Protein AF-A0A9X7Z869-F1 (afdb_monomer)

Organism: NCBI:txid2931921

Foldseek 3Di:
DDPVVVVVVVVVLVVVLVVLLVVLVVLLCVLAVDDDPVRNVLSVPDPDVVVSVVLSLQSQFAQHDVSSVCVSVVPDDPDPSDDPRRHVPDDDPPPDD

Mean predicted aligned error: 10.57 Å

Structure (mmCIF, N/CA/C/O backbone):
data_AF-A0A9X7Z869-F1
#
_entry.id   AF-A0A9X7Z869-F1
#
loop_
_atom_site.group_PDB
_atom_site.id
_atom_site.type_symbol
_atom_site.label_atom_id
_atom_site.label_alt_id
_atom_site.label_comp_id
_atom_site.label_asym_id
_atom_site.label_entity_id
_atom_site.label_seq_id
_atom_site.pdbx_PDB_ins_code
_atom_site.Cartn_x
_atom_site.Cartn_y
_atom_site.Cartn_z
_atom_site.occupancy
_atom_site.B_iso_or_equiv
_atom_site.auth_seq_id
_atom_site.auth_comp_id
_atom_site.auth_asym_id
_atom_site.auth_atom_id
_atom_site.pdbx_PDB_model_num
ATOM 1 N N . MET A 1 1 ? -17.339 -8.965 29.486 1.00 56.31 1 MET A N 1
ATOM 2 C CA . MET A 1 1 ? -16.350 -8.343 28.587 1.00 56.31 1 MET A CA 1
ATOM 3 C C . MET A 1 1 ? -16.864 -6.951 28.293 1.00 56.31 1 MET A C 1
ATOM 5 O O . MET A 1 1 ? -17.991 -6.833 27.827 1.00 56.31 1 MET A O 1
ATOM 9 N N . ASP A 1 2 ? -16.117 -5.937 28.717 1.00 69.31 2 ASP A N 1
ATOM 10 C CA . ASP A 1 2 ? -16.561 -4.545 28.805 1.00 69.31 2 ASP A CA 1
ATOM 11 C C . ASP A 1 2 ? -16.532 -3.831 27.449 1.00 69.31 2 ASP A C 1
ATOM 13 O O . ASP A 1 2 ? -15.568 -3.947 26.695 1.00 69.31 2 ASP A O 1
ATOM 17 N N . ILE A 1 3 ? -17.577 -3.043 27.174 1.00 67.06 3 ILE A N 1
ATOM 18 C CA . ILE A 1 3 ? -17.761 -2.253 25.940 1.00 67.06 3 ILE A CA 1
ATOM 19 C C . ILE A 1 3 ? -16.554 -1.331 25.678 1.00 67.06 3 ILE A C 1
ATOM 21 O O . ILE A 1 3 ? -16.128 -1.162 24.541 1.00 67.06 3 ILE A O 1
ATOM 25 N N . GLN A 1 4 ? -15.947 -0.803 26.746 1.00 71.31 4 GLN A N 1
ATOM 26 C CA . GLN A 1 4 ? -14.752 0.048 26.695 1.00 71.31 4 GLN A CA 1
ATOM 27 C C . GLN A 1 4 ? -13.526 -0.663 26.095 1.00 71.31 4 GLN A C 1
ATOM 29 O O . GLN A 1 4 ? -12.700 -0.021 25.452 1.00 71.31 4 GLN A O 1
ATOM 34 N N . ASN A 1 5 ? -13.407 -1.983 26.278 1.00 76.06 5 ASN A N 1
ATOM 35 C CA . ASN A 1 5 ? -12.277 -2.755 25.759 1.00 76.06 5 ASN A CA 1
ATOM 36 C C . ASN A 1 5 ? -12.439 -3.045 24.257 1.00 76.06 5 ASN A C 1
ATOM 38 O O . ASN A 1 5 ? -11.462 -3.027 23.517 1.00 76.06 5 ASN A O 1
ATOM 42 N N . GLN A 1 6 ? -13.680 -3.248 23.799 1.00 73.50 6 GLN A N 1
ATOM 43 C CA . GLN A 1 6 ? -13.983 -3.499 22.385 1.00 73.50 6 GLN A CA 1
ATOM 44 C C . GLN A 1 6 ? -13.735 -2.257 21.520 1.00 73.50 6 GLN A C 1
ATOM 46 O O . GLN A 1 6 ? -13.107 -2.352 20.470 1.00 73.50 6 GLN A O 1
ATOM 51 N N . GLU A 1 7 ? -14.156 -1.080 21.987 1.00 82.75 7 GLU A N 1
ATOM 52 C CA . GLU A 1 7 ? -13.952 0.183 21.267 1.00 82.75 7 GLU A CA 1
ATOM 53 C C . GLU A 1 7 ? -12.460 0.537 21.130 1.00 82.75 7 GLU A C 1
ATOM 55 O O . GLU A 1 7 ? -12.011 1.004 20.082 1.00 82.75 7 GLU A O 1
ATOM 60 N N . TYR A 1 8 ? -11.659 0.263 22.165 1.00 85.06 8 TYR A N 1
ATOM 61 C CA . TYR A 1 8 ? -10.210 0.457 22.115 1.00 85.06 8 TYR A CA 1
ATOM 62 C C . TYR A 1 8 ? -9.538 -0.468 21.096 1.00 85.06 8 TYR A C 1
ATOM 64 O O . TYR A 1 8 ? -8.724 -0.011 20.293 1.00 85.06 8 TYR A O 1
ATOM 72 N N . GLU A 1 9 ? -9.895 -1.755 21.096 1.00 84.06 9 GLU A N 1
ATOM 73 C CA . GLU A 1 9 ? -9.368 -2.729 20.136 1.00 84.06 9 GLU A CA 1
ATOM 74 C C . GLU A 1 9 ? -9.730 -2.357 18.692 1.00 84.06 9 GLU A C 1
ATOM 76 O O . GLU A 1 9 ? -8.887 -2.446 17.798 1.00 84.06 9 GLU A O 1
ATOM 81 N N . GLU A 1 10 ? -10.955 -1.888 18.452 1.00 84.94 10 GLU A N 1
ATOM 82 C CA . GLU A 1 10 ? -11.380 -1.406 17.135 1.00 84.94 10 GLU A CA 1
ATOM 83 C C . GLU A 1 10 ? -10.608 -0.159 16.693 1.00 84.94 10 GLU A C 1
ATOM 85 O O . GLU A 1 10 ? -10.166 -0.079 15.544 1.00 84.94 10 GLU A O 1
ATOM 90 N N . ASN A 1 11 ? -10.407 0.799 17.597 1.00 88.56 11 ASN A N 1
ATOM 91 C CA . ASN A 1 11 ? -9.631 2.003 17.308 1.00 88.56 11 ASN A CA 1
ATOM 92 C C . ASN A 1 11 ? -8.162 1.677 17.031 1.00 88.56 11 ASN A C 1
ATOM 94 O O . ASN A 1 11 ? -7.579 2.225 16.096 1.00 88.56 11 ASN A O 1
ATOM 98 N N . PHE A 1 12 ? -7.582 0.743 17.786 1.00 89.06 12 PHE A N 1
ATOM 99 C CA . PHE A 1 12 ? -6.229 0.257 17.545 1.00 89.06 12 PHE A CA 1
ATOM 100 C C . PHE A 1 12 ? -6.109 -0.410 16.170 1.00 89.06 12 PHE A C 1
ATOM 102 O O . PHE A 1 12 ? -5.196 -0.092 15.413 1.00 89.06 12 PHE A O 1
ATOM 109 N N . ARG A 1 13 ? -7.062 -1.276 15.800 1.00 86.25 13 ARG A N 1
ATOM 110 C CA . ARG A 1 13 ? -7.085 -1.922 14.475 1.00 86.25 13 ARG A CA 1
ATOM 111 C C . ARG A 1 13 ? -7.199 -0.915 13.336 1.00 86.25 13 ARG A C 1
ATOM 113 O O . ARG A 1 13 ? -6.515 -1.066 12.330 1.00 86.25 13 ARG A O 1
ATOM 120 N N . LYS A 1 14 ? -8.038 0.114 13.486 1.00 87.06 14 LYS A N 1
ATOM 121 C CA . LYS A 1 14 ? -8.152 1.195 12.493 1.00 87.06 14 LYS A CA 1
ATOM 122 C C . LYS A 1 14 ? -6.848 1.978 12.365 1.00 87.06 14 LYS A C 1
ATOM 124 O O . LYS A 1 14 ? -6.423 2.247 11.250 1.00 87.06 14 LYS A O 1
ATOM 129 N N . ALA A 1 15 ? -6.205 2.309 13.484 1.00 89.31 15 ALA A N 1
ATOM 130 C CA . ALA A 1 15 ? -4.923 3.004 13.466 1.00 89.31 15 ALA A CA 1
ATOM 131 C C . ALA A 1 15 ? -3.825 2.163 12.793 1.00 89.31 15 ALA A C 1
ATOM 133 O O . ALA A 1 15 ? -3.087 2.691 11.969 1.00 89.31 15 ALA A O 1
ATOM 134 N N . ALA A 1 16 ? -3.759 0.863 13.095 1.00 88.31 16 ALA A N 1
ATOM 135 C CA . ALA A 1 16 ? -2.826 -0.060 12.452 1.00 88.31 16 ALA A CA 1
ATOM 136 C C . ALA A 1 16 ? -3.050 -0.131 10.932 1.00 88.31 16 ALA A C 1
ATOM 138 O O . ALA A 1 16 ? -2.105 0.039 10.175 1.00 88.31 16 ALA A O 1
ATOM 139 N N . LEU A 1 17 ? -4.306 -0.252 10.486 1.00 89.50 17 LEU A N 1
ATOM 140 C CA . LEU A 1 17 ? -4.650 -0.254 9.059 1.00 89.50 17 LEU A CA 1
ATOM 141 C C . LEU A 1 17 ? -4.184 1.006 8.321 1.00 89.50 17 LEU A C 1
ATOM 143 O O . LEU A 1 17 ? -3.702 0.917 7.197 1.00 89.50 17 LEU A O 1
ATOM 147 N N . GLU A 1 18 ? -4.345 2.183 8.921 1.00 90.38 18 GLU A N 1
ATOM 148 C CA . GLU A 1 18 ? -3.909 3.433 8.290 1.00 90.38 18 GLU A CA 1
ATOM 149 C C . GLU A 1 18 ? -2.379 3.555 8.238 1.00 90.38 18 GLU A C 1
ATOM 151 O O . GLU A 1 18 ? -1.839 4.065 7.255 1.00 90.38 18 GLU A O 1
ATOM 156 N N . ILE A 1 19 ? -1.676 3.037 9.251 1.00 90.25 19 ILE A N 1
ATOM 157 C CA . ILE A 1 19 ? -0.209 2.950 9.247 1.00 90.25 19 ILE A CA 1
ATOM 158 C C . ILE A 1 19 ? 0.256 2.011 8.133 1.00 90.25 19 ILE A C 1
ATOM 160 O O . ILE A 1 19 ? 1.048 2.423 7.290 1.00 90.25 19 ILE A O 1
ATOM 164 N N . ASP A 1 20 ? -0.308 0.807 8.054 1.00 88.50 20 ASP A N 1
ATOM 165 C CA . ASP A 1 20 ? 0.056 -0.182 7.037 1.00 88.50 20 ASP A CA 1
ATOM 166 C C . ASP A 1 20 ? -0.178 0.353 5.608 1.00 88.50 20 ASP A C 1
ATOM 168 O O . ASP A 1 20 ? 0.581 0.055 4.683 1.00 88.50 20 ASP A O 1
ATOM 172 N N . LYS A 1 21 ? -1.211 1.190 5.403 1.00 90.75 21 LYS A N 1
ATOM 173 C CA . LYS A 1 21 ? -1.482 1.826 4.099 1.00 90.75 21 LYS A CA 1
ATOM 174 C C . LYS A 1 21 ? -0.394 2.828 3.750 1.00 90.75 21 LYS A C 1
ATOM 176 O O . LYS A 1 21 ? 0.055 2.874 2.604 1.00 90.75 21 LYS A O 1
ATOM 181 N N . SER A 1 22 ? 0.010 3.631 4.730 1.00 89.12 22 SER A N 1
ATOM 182 C CA . SER A 1 22 ? 1.107 4.581 4.574 1.00 89.12 22 SER A CA 1
ATOM 183 C C . SER A 1 22 ? 2.419 3.859 4.267 1.00 89.12 22 SER A C 1
ATOM 185 O O . SER A 1 22 ? 3.149 4.285 3.373 1.00 89.12 22 SER A O 1
ATOM 187 N N . ASP A 1 23 ? 2.693 2.751 4.955 1.00 88.69 23 ASP A N 1
ATOM 188 C CA . ASP A 1 23 ? 3.904 1.953 4.756 1.00 88.69 23 ASP A CA 1
ATOM 189 C C . ASP A 1 23 ? 3.937 1.317 3.363 1.00 88.69 23 ASP A C 1
ATOM 191 O O . ASP A 1 23 ? 4.958 1.389 2.674 1.00 88.69 23 ASP A O 1
ATOM 195 N N . LEU A 1 24 ? 2.810 0.773 2.889 1.00 88.81 24 LEU A N 1
ATOM 196 C CA . LEU A 1 24 ? 2.706 0.259 1.522 1.00 88.81 24 LEU A CA 1
ATOM 197 C C . LEU A 1 24 ? 3.001 1.357 0.492 1.00 88.81 24 LEU A C 1
ATOM 199 O O . LEU A 1 24 ? 3.802 1.145 -0.416 1.00 88.81 24 LEU A O 1
ATOM 203 N N . LEU A 1 25 ? 2.393 2.537 0.634 1.00 89.75 25 LEU A N 1
ATOM 204 C CA . LEU A 1 25 ? 2.628 3.654 -0.285 1.00 89.75 25 LEU A CA 1
ATOM 205 C C . LEU A 1 25 ? 4.095 4.097 -0.289 1.00 89.75 25 LEU A C 1
ATOM 207 O O . LEU A 1 25 ? 4.654 4.312 -1.364 1.00 89.75 25 LEU A O 1
ATOM 211 N N . ALA A 1 26 ? 4.729 4.163 0.883 1.00 89.56 26 ALA A N 1
ATOM 212 C CA . ALA A 1 26 ? 6.143 4.499 1.001 1.00 89.56 26 ALA A CA 1
ATOM 213 C C . ALA A 1 26 ? 7.038 3.465 0.299 1.00 89.56 26 ALA A C 1
ATOM 215 O O . ALA A 1 26 ? 7.950 3.840 -0.436 1.00 89.56 26 ALA A O 1
ATOM 216 N N . ILE A 1 27 ? 6.759 2.165 0.455 1.00 88.50 27 ILE A N 1
ATOM 217 C CA . ILE A 1 27 ? 7.495 1.098 -0.246 1.00 88.50 27 ILE A CA 1
ATOM 218 C C . ILE A 1 27 ? 7.343 1.242 -1.762 1.00 88.50 27 ILE A C 1
ATOM 220 O O . ILE A 1 27 ? 8.329 1.136 -2.495 1.00 88.50 27 ILE A O 1
ATOM 224 N N . LEU A 1 28 ? 6.125 1.503 -2.239 1.00 87.81 28 LEU A N 1
ATOM 225 C CA . LEU A 1 28 ? 5.861 1.678 -3.665 1.00 87.81 28 LEU A CA 1
ATOM 226 C C . LEU A 1 28 ? 6.579 2.901 -4.236 1.00 87.81 28 LEU A C 1
ATOM 228 O O . LEU A 1 28 ? 7.185 2.805 -5.301 1.00 87.81 28 LEU A O 1
ATOM 232 N N . GLU A 1 29 ? 6.573 4.022 -3.519 1.00 88.19 29 GLU A N 1
ATOM 233 C CA . GLU A 1 29 ? 7.307 5.224 -3.912 1.00 88.19 29 GLU A CA 1
ATOM 234 C C . GLU A 1 29 ? 8.822 4.973 -3.930 1.00 88.19 29 GLU A C 1
ATOM 236 O O . GLU A 1 29 ? 9.498 5.325 -4.896 1.00 88.19 29 GLU A O 1
ATOM 241 N N . MET A 1 30 ? 9.360 4.280 -2.921 1.00 86.81 30 MET A N 1
ATOM 242 C CA . MET A 1 30 ? 10.782 3.934 -2.859 1.00 86.81 30 MET A CA 1
ATOM 243 C C . MET A 1 30 ? 11.219 2.992 -3.988 1.00 86.81 30 MET A C 1
ATOM 245 O O . MET A 1 30 ? 12.325 3.145 -4.510 1.00 86.81 30 MET A O 1
ATOM 249 N N . ARG A 1 31 ? 10.386 2.011 -4.361 1.00 84.00 31 ARG A N 1
ATOM 250 C CA . ARG A 1 31 ? 10.735 1.018 -5.393 1.00 84.00 31 ARG A CA 1
ATOM 251 C C . ARG A 1 31 ? 10.476 1.507 -6.810 1.00 84.00 31 ARG A C 1
ATOM 253 O O . ARG A 1 31 ? 11.310 1.288 -7.684 1.00 84.00 31 ARG A O 1
ATOM 260 N N . PHE A 1 32 ? 9.339 2.153 -7.043 1.00 84.62 32 PHE A N 1
ATOM 261 C CA . PHE A 1 32 ? 8.864 2.490 -8.386 1.00 84.62 32 PHE A CA 1
ATOM 262 C C . PHE A 1 32 ? 8.964 3.984 -8.709 1.00 84.62 32 PHE A C 1
ATOM 264 O O . PHE A 1 32 ? 8.584 4.391 -9.804 1.00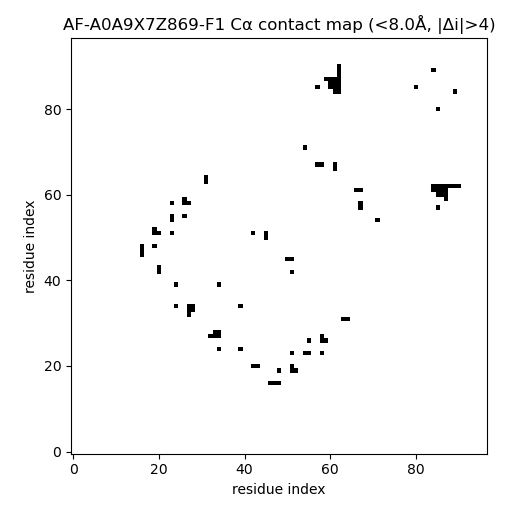 84.62 32 PHE A O 1
ATOM 271 N N . GLN A 1 33 ? 9.489 4.800 -7.783 1.00 82.25 33 GLN A N 1
ATOM 272 C CA . GLN A 1 33 ? 9.686 6.259 -7.882 1.00 82.25 33 GLN A CA 1
ATOM 273 C C . GLN A 1 33 ? 8.406 7.092 -8.033 1.00 82.25 33 GLN A C 1
ATOM 275 O O . GLN A 1 33 ? 8.414 8.285 -7.739 1.00 82.25 33 GLN A O 1
ATOM 280 N N . SER A 1 34 ? 7.305 6.499 -8.490 1.00 80.44 34 SER A N 1
ATOM 281 C CA . SER A 1 34 ? 6.003 7.141 -8.606 1.00 80.44 34 SER A CA 1
ATOM 282 C C . SER A 1 34 ? 4.887 6.112 -8.469 1.00 80.44 34 SER A C 1
ATOM 284 O O . SER A 1 34 ? 5.011 4.982 -8.941 1.00 80.44 34 SER A O 1
ATOM 286 N N . VAL A 1 35 ? 3.790 6.521 -7.835 1.00 83.56 35 VAL A N 1
ATOM 287 C CA . VAL A 1 35 ? 2.593 5.698 -7.646 1.00 83.56 35 VAL A CA 1
ATOM 288 C C . VAL A 1 35 ? 1.408 6.417 -8.302 1.00 83.56 35 VAL A C 1
ATOM 290 O O . VAL A 1 35 ? 1.129 7.563 -7.944 1.00 83.56 35 VAL A O 1
ATOM 293 N N . PRO A 1 36 ? 0.699 5.801 -9.264 1.00 84.12 36 PRO A N 1
ATOM 294 C CA . PRO A 1 36 ? -0.478 6.396 -9.895 1.00 84.12 36 PRO A CA 1
ATOM 295 C C . PRO A 1 36 ? -1.588 6.726 -8.887 1.00 84.12 36 PRO A C 1
ATOM 297 O O . PRO A 1 36 ? -1.865 5.945 -7.980 1.00 84.12 36 PRO A O 1
ATOM 300 N N . CYS A 1 37 ? -2.306 7.839 -9.073 1.00 81.00 37 CYS A N 1
ATOM 301 C CA . CYS A 1 37 ? -3.398 8.241 -8.170 1.00 81.00 37 CYS A CA 1
ATOM 302 C C . CYS A 1 37 ? -4.516 7.191 -8.041 1.00 81.00 37 CYS A C 1
ATOM 304 O O . CYS A 1 37 ? -5.145 7.075 -6.988 1.00 81.00 37 CYS A O 1
ATOM 306 N N . GLU A 1 38 ? -4.761 6.420 -9.100 1.00 80.88 38 GLU A N 1
ATOM 307 C CA . GLU A 1 38 ? -5.714 5.306 -9.089 1.00 80.88 38 GLU A CA 1
ATOM 308 C C . GLU A 1 38 ? -5.302 4.233 -8.073 1.00 80.88 38 GLU A C 1
ATOM 310 O O . GLU A 1 38 ? -6.122 3.789 -7.274 1.00 80.88 38 GLU A O 1
ATOM 315 N N . MET A 1 39 ? -4.008 3.906 -8.029 1.00 79.69 39 MET A N 1
ATOM 316 C CA . MET A 1 39 ? -3.426 2.956 -7.083 1.00 79.69 39 MET A CA 1
ATOM 317 C C . MET A 1 39 ? -3.563 3.438 -5.641 1.00 79.69 39 MET A C 1
ATOM 319 O O . MET A 1 39 ? -3.982 2.689 -4.762 1.00 79.69 39 MET A O 1
ATOM 323 N N . ILE A 1 40 ? -3.259 4.717 -5.406 1.00 86.44 40 ILE A N 1
ATOM 324 C CA . ILE A 1 40 ? -3.404 5.341 -4.087 1.00 86.44 40 ILE A CA 1
ATOM 325 C C . ILE A 1 40 ? -4.858 5.233 -3.618 1.00 86.44 40 ILE A C 1
ATOM 327 O O . ILE A 1 40 ? -5.118 4.832 -2.486 1.00 86.44 40 ILE A O 1
ATOM 331 N N . SER A 1 41 ? -5.807 5.531 -4.508 1.00 84.06 41 SER A N 1
ATOM 332 C CA . SER A 1 41 ? -7.241 5.438 -4.214 1.00 84.06 41 SER A CA 1
ATOM 333 C C . SER A 1 41 ? -7.664 3.998 -3.912 1.00 84.06 41 SER A C 1
ATOM 335 O O . SER A 1 41 ? -8.435 3.759 -2.982 1.00 84.06 41 SER A O 1
ATOM 337 N N . HIS A 1 42 ? -7.125 3.029 -4.657 1.00 83.62 42 HIS A N 1
ATOM 338 C CA . HIS A 1 42 ? -7.403 1.615 -4.441 1.00 83.62 42 HIS A CA 1
ATOM 339 C C . HIS A 1 42 ? -6.884 1.148 -3.076 1.00 83.62 42 HIS A C 1
ATOM 341 O O . HIS A 1 42 ? -7.658 0.608 -2.289 1.00 83.62 42 HIS A O 1
ATOM 347 N N . ILE A 1 43 ? -5.628 1.459 -2.734 1.00 85.50 43 ILE A N 1
ATOM 348 C CA . ILE A 1 43 ? -5.020 1.133 -1.432 1.00 85.50 43 ILE A CA 1
ATOM 349 C C . ILE A 1 43 ? -5.798 1.780 -0.278 1.00 85.50 43 ILE A C 1
ATOM 351 O O . ILE A 1 43 ? -6.077 1.128 0.729 1.00 85.50 43 ILE A O 1
ATOM 355 N N . GLN A 1 44 ? -6.217 3.039 -0.430 1.00 86.75 44 GLN A N 1
ATOM 356 C CA . GLN A 1 44 ? -7.022 3.734 0.579 1.00 86.75 44 GLN A CA 1
ATOM 357 C C . GLN A 1 44 ? -8.385 3.069 0.816 1.00 86.75 44 GLN A C 1
ATOM 359 O O . GLN A 1 44 ? -8.874 3.086 1.949 1.00 86.75 44 GLN A O 1
ATOM 364 N N . SER A 1 45 ? -8.970 2.454 -0.217 1.00 86.81 45 SER A N 1
ATOM 365 C CA . SER A 1 45 ? -10.254 1.748 -0.130 1.00 86.81 45 SER A CA 1
ATOM 366 C C . SER A 1 45 ? -10.176 0.374 0.551 1.00 86.81 45 SER A C 1
ATOM 368 O O . SER A 1 45 ? -11.210 -0.169 0.938 1.00 86.81 45 SER A O 1
ATOM 370 N N . ILE A 1 46 ? -8.972 -0.179 0.749 1.00 85.44 46 ILE A N 1
ATOM 371 C CA . ILE A 1 46 ? -8.780 -1.475 1.410 1.00 85.44 46 ILE A CA 1
ATOM 372 C C . ILE A 1 46 ? -9.097 -1.345 2.901 1.00 85.44 46 ILE A C 1
ATOM 374 O O . ILE A 1 46 ? -8.539 -0.512 3.616 1.00 85.44 46 ILE A O 1
ATOM 378 N N . THR A 1 47 ? -9.989 -2.205 3.385 1.00 84.75 47 THR A N 1
ATOM 379 C CA . THR A 1 47 ? -10.382 -2.272 4.802 1.00 84.75 47 THR A CA 1
ATOM 380 C C . THR A 1 47 ? -9.891 -3.539 5.500 1.00 84.75 47 THR A C 1
ATOM 382 O O . THR A 1 47 ? -10.052 -3.677 6.710 1.00 84.75 47 THR A O 1
ATOM 385 N N . GLU A 1 48 ? -9.324 -4.486 4.752 1.00 84.25 48 GLU A N 1
ATOM 386 C CA . GLU A 1 48 ? -8.856 -5.774 5.262 1.00 84.25 48 GLU A CA 1
ATOM 387 C C . GLU A 1 48 ? -7.328 -5.783 5.393 1.00 84.25 48 GLU A C 1
ATOM 389 O O . GLU A 1 48 ? -6.613 -5.735 4.391 1.00 84.25 48 GLU A O 1
ATOM 394 N N . GLY A 1 49 ? -6.824 -5.905 6.625 1.00 82.12 49 GLY A N 1
ATOM 395 C CA . GLY A 1 49 ? -5.380 -5.878 6.903 1.00 82.12 49 GLY A CA 1
ATOM 396 C C . GLY A 1 49 ? -4.619 -7.006 6.210 1.00 82.12 49 GLY A C 1
ATOM 397 O O . GLY A 1 49 ? -3.578 -6.770 5.615 1.00 82.12 49 GLY A O 1
ATOM 398 N N . ALA A 1 50 ? -5.203 -8.207 6.150 1.00 82.19 50 ALA A N 1
ATOM 399 C CA . ALA A 1 50 ? -4.599 -9.343 5.452 1.00 82.19 50 ALA A CA 1
ATOM 400 C C . ALA A 1 50 ? -4.381 -9.077 3.951 1.00 82.19 50 ALA A C 1
ATOM 402 O O 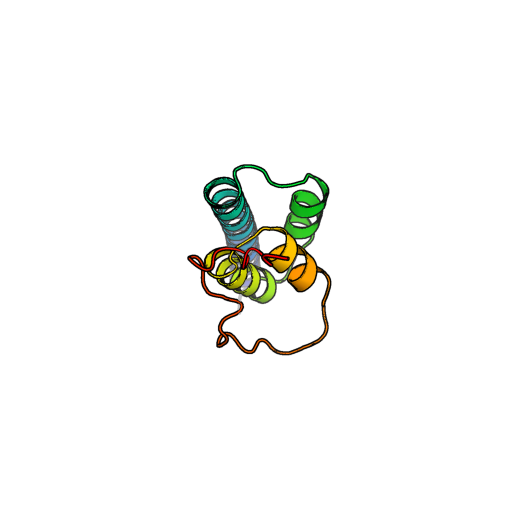. ALA A 1 50 ? -3.435 -9.590 3.359 1.00 82.19 50 ALA A O 1
ATOM 403 N N . THR A 1 51 ? -5.247 -8.282 3.316 1.00 83.25 51 THR A N 1
ATOM 404 C CA . THR A 1 51 ? -5.060 -7.886 1.914 1.00 83.25 51 THR A CA 1
ATOM 405 C C . THR A 1 51 ? -3.897 -6.911 1.777 1.00 83.25 51 THR A C 1
ATOM 407 O O . THR A 1 51 ? -3.078 -7.059 0.876 1.00 83.25 51 THR A O 1
ATOM 410 N N . LEU A 1 52 ? -3.768 -5.975 2.710 1.00 84.25 52 LEU A N 1
ATOM 411 C CA . LEU A 1 52 ? -2.698 -4.987 2.722 1.00 84.25 52 LEU A CA 1
ATOM 412 C C . LEU A 1 52 ? -1.319 -5.612 2.999 1.00 84.25 52 LEU A C 1
ATOM 414 O O . LEU A 1 52 ? -0.373 -5.352 2.261 1.00 84.25 52 LEU A O 1
ATOM 418 N N . GLU A 1 53 ? -1.222 -6.519 3.975 1.00 82.81 53 GLU A N 1
ATOM 419 C CA . GLU A 1 53 ? -0.006 -7.298 4.261 1.00 82.81 53 GLU A CA 1
ATOM 420 C C . GLU A 1 53 ? 0.450 -8.116 3.044 1.00 82.81 53 GLU A C 1
ATOM 422 O O . GLU A 1 53 ? 1.636 -8.145 2.705 1.00 82.81 53 GLU A O 1
ATOM 427 N N . ARG A 1 54 ? -0.497 -8.750 2.336 1.00 81.50 54 ARG A N 1
ATOM 428 C CA . ARG A 1 54 ? -0.200 -9.461 1.083 1.00 81.50 54 ARG A CA 1
ATOM 429 C C . ARG A 1 54 ? 0.355 -8.517 0.023 1.00 81.50 54 ARG A C 1
ATOM 431 O O . ARG A 1 54 ? 1.350 -8.850 -0.614 1.00 81.50 54 ARG A O 1
ATOM 438 N N . LEU A 1 55 ? -0.242 -7.339 -0.139 1.00 83.25 55 LEU A N 1
ATOM 439 C CA . LEU A 1 55 ? 0.231 -6.345 -1.100 1.00 83.25 55 LEU A CA 1
ATOM 440 C C . LEU A 1 55 ? 1.626 -5.829 -0.771 1.00 83.25 55 LEU A C 1
ATOM 442 O O . LEU A 1 55 ? 2.417 -5.656 -1.689 1.00 83.25 55 LEU A O 1
ATOM 446 N N . ILE A 1 56 ? 1.960 -5.655 0.508 1.00 83.50 56 ILE A N 1
ATOM 447 C CA . ILE A 1 56 ? 3.318 -5.297 0.938 1.00 83.50 56 ILE A CA 1
ATOM 448 C C . ILE A 1 56 ? 4.321 -6.372 0.496 1.00 83.50 56 ILE A C 1
ATOM 450 O O . ILE A 1 56 ? 5.375 -6.050 -0.056 1.00 83.50 56 ILE A O 1
ATOM 454 N N . LEU A 1 57 ? 3.988 -7.655 0.671 1.00 81.75 57 LEU A N 1
ATOM 455 C CA . LEU A 1 57 ? 4.849 -8.760 0.237 1.00 81.75 57 LEU A CA 1
ATOM 456 C C . LEU A 1 57 ? 5.005 -8.816 -1.287 1.00 81.75 57 LEU A C 1
ATOM 458 O O . LEU A 1 57 ? 6.118 -8.999 -1.780 1.00 81.75 57 LEU A O 1
ATOM 462 N N . VAL A 1 58 ? 3.925 -8.634 -2.046 1.00 81.81 58 VAL A N 1
ATOM 463 C CA . VAL A 1 58 ? 3.973 -8.585 -3.518 1.00 81.81 58 VAL A CA 1
ATOM 464 C C . VAL A 1 58 ? 4.813 -7.394 -3.971 1.00 81.81 58 VAL A C 1
ATOM 466 O O . VAL A 1 58 ? 5.763 -7.556 -4.737 1.00 81.81 58 VAL A O 1
ATOM 469 N N . ALA A 1 59 ? 4.531 -6.214 -3.421 1.00 83.38 59 ALA A N 1
ATOM 470 C CA . ALA A 1 59 ? 5.243 -4.977 -3.694 1.00 83.38 59 ALA A CA 1
ATOM 471 C C . ALA A 1 59 ? 6.726 -5.050 -3.347 1.00 83.38 59 ALA A C 1
ATOM 473 O O . ALA A 1 59 ? 7.483 -4.280 -3.917 1.00 83.38 59 ALA A O 1
ATOM 474 N N . ALA A 1 60 ? 7.170 -5.943 -2.460 1.00 81.75 60 ALA A N 1
ATOM 475 C CA . ALA A 1 60 ? 8.588 -6.159 -2.178 1.00 81.75 60 ALA A CA 1
ATOM 476 C C . ALA A 1 60 ? 9.279 -7.085 -3.197 1.00 81.75 60 ALA A C 1
ATOM 478 O O . ALA A 1 60 ? 10.486 -6.964 -3.409 1.00 81.75 60 ALA A O 1
ATOM 479 N N . ASN A 1 61 ? 8.532 -7.997 -3.827 1.00 81.06 61 ASN A N 1
ATOM 480 C CA . ASN A 1 61 ? 9.100 -9.090 -4.618 1.00 81.06 6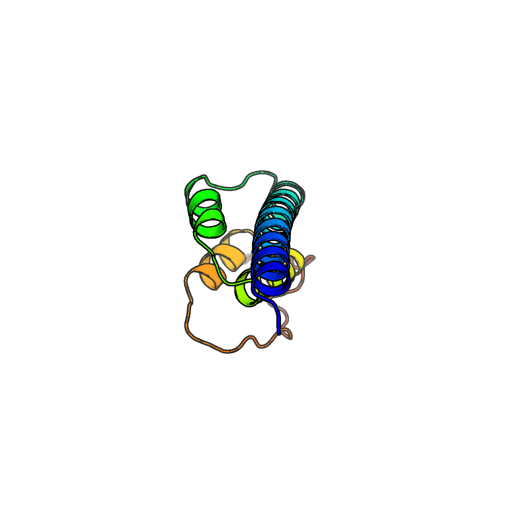1 ASN A CA 1
ATOM 481 C C . ASN A 1 61 ? 8.906 -8.945 -6.138 1.00 81.06 61 ASN A C 1
ATOM 483 O O . ASN A 1 61 ? 9.682 -9.508 -6.903 1.00 81.06 61 ASN A O 1
ATOM 487 N N . VAL A 1 62 ? 7.924 -8.178 -6.612 1.00 80.62 62 VAL A N 1
ATOM 488 C CA . VAL A 1 62 ? 7.730 -7.970 -8.060 1.00 80.62 62 VAL A CA 1
ATOM 489 C C . VAL A 1 62 ? 8.857 -7.126 -8.686 1.00 80.62 62 VAL A C 1
ATOM 491 O O . VAL A 1 62 ? 9.372 -6.221 -8.024 1.00 80.62 62 VAL A O 1
ATOM 494 N N . PRO A 1 63 ? 9.279 -7.387 -9.934 1.00 76.81 63 PRO A N 1
ATOM 495 C CA . PRO A 1 63 ? 10.341 -6.620 -10.596 1.00 76.81 63 PRO A CA 1
ATOM 496 C C . PRO A 1 63 ? 9.892 -5.226 -11.057 1.00 76.81 63 PRO A C 1
ATOM 498 O O . PRO A 1 63 ? 10.684 -4.285 -11.020 1.00 76.81 63 PRO A O 1
ATOM 501 N N . ASP A 1 64 ? 8.627 -5.077 -11.451 1.00 76.88 64 ASP A N 1
ATOM 502 C CA . ASP A 1 64 ? 8.064 -3.850 -12.016 1.00 76.88 64 ASP A CA 1
ATOM 503 C C . ASP A 1 64 ? 6.648 -3.562 -11.489 1.00 76.88 64 ASP A C 1
ATOM 505 O O . ASP A 1 64 ? 6.014 -4.382 -10.822 1.00 76.88 64 ASP A O 1
ATOM 509 N N . PHE A 1 65 ? 6.183 -2.340 -11.752 1.00 76.25 65 PHE A N 1
ATOM 510 C CA . PHE A 1 65 ? 4.896 -1.840 -11.274 1.00 76.25 65 PHE A CA 1
ATOM 511 C C . PHE A 1 65 ? 3.698 -2.468 -12.010 1.00 76.25 65 PHE A C 1
ATOM 513 O O . PHE A 1 65 ? 2.621 -2.586 -11.432 1.00 76.25 65 PHE A O 1
ATOM 520 N N . GLU A 1 66 ? 3.871 -2.882 -13.266 1.00 76.62 66 GLU A N 1
ATOM 521 C CA . GLU A 1 66 ? 2.811 -3.493 -14.081 1.00 76.62 66 GLU A CA 1
ATOM 522 C C . GLU A 1 66 ? 2.412 -4.855 -13.499 1.00 76.62 66 GLU A C 1
ATOM 524 O O . GLU A 1 66 ? 1.236 -5.096 -13.239 1.00 76.62 66 GLU A O 1
ATOM 529 N N . SER A 1 67 ? 3.407 -5.662 -13.121 1.00 75.50 67 SER A N 1
ATOM 530 C CA . SER A 1 67 ? 3.214 -6.941 -12.427 1.00 75.50 67 SER A CA 1
ATOM 531 C C . SER A 1 67 ? 2.453 -6.792 -11.102 1.00 75.50 67 SER A C 1
ATOM 533 O O . SER A 1 67 ? 1.655 -7.648 -10.732 1.00 75.50 67 SER A O 1
ATOM 535 N N . LEU A 1 68 ? 2.683 -5.695 -10.372 1.00 77.44 68 LEU A N 1
ATOM 536 C CA . LEU A 1 68 ? 1.943 -5.386 -9.146 1.00 77.44 68 LEU A CA 1
ATOM 537 C C . LEU A 1 68 ? 0.486 -4.995 -9.439 1.00 77.44 68 LEU A C 1
ATOM 539 O O . LEU A 1 68 ? -0.414 -5.392 -8.700 1.00 77.44 68 LEU A O 1
ATOM 543 N N . TYR A 1 69 ? 0.253 -4.191 -10.479 1.00 76.00 69 TYR A N 1
ATOM 544 C CA . TYR A 1 69 ? -1.084 -3.733 -10.864 1.00 76.00 69 TYR A CA 1
ATOM 545 C C . TYR A 1 69 ? -1.963 -4.891 -11.356 1.00 76.00 69 TYR A C 1
ATOM 547 O O . TYR A 1 69 ? -3.128 -5.002 -10.962 1.00 76.00 69 TYR A O 1
ATOM 555 N N . ASP A 1 70 ? -1.390 -5.792 -12.151 1.00 72.44 70 ASP A N 1
ATOM 556 C CA . ASP A 1 70 ? -2.061 -7.018 -12.581 1.00 72.44 70 ASP A CA 1
ATOM 557 C C . ASP A 1 70 ? -2.464 -7.875 -11.376 1.00 72.44 70 ASP A C 1
ATOM 559 O O . ASP A 1 70 ? -3.591 -8.365 -11.304 1.00 72.44 70 ASP A O 1
ATOM 563 N N . GLU A 1 71 ? -1.598 -7.978 -10.368 1.00 70.19 71 GLU A N 1
ATOM 564 C CA . GLU A 1 71 ? -1.888 -8.757 -9.163 1.00 70.19 71 GLU A CA 1
ATOM 565 C C . GLU A 1 71 ? -2.976 -8.119 -8.285 1.00 70.19 71 GLU A C 1
ATOM 567 O O . GLU A 1 71 ? -3.814 -8.809 -7.707 1.00 70.19 71 GLU A O 1
ATOM 572 N N . LEU A 1 72 ? -3.011 -6.788 -8.216 1.00 71.12 72 LEU A N 1
ATOM 573 C CA . LEU A 1 72 ? -4.060 -6.039 -7.518 1.00 71.12 72 LEU A CA 1
ATOM 574 C C . LEU A 1 72 ? -5.440 -6.197 -8.155 1.00 71.12 72 LEU A C 1
ATOM 576 O O . LEU A 1 72 ? -6.453 -6.183 -7.454 1.00 71.12 72 LEU A O 1
ATOM 580 N N . THR A 1 73 ? -5.490 -6.336 -9.477 1.00 65.38 73 THR A N 1
ATOM 581 C CA . THR A 1 73 ? -6.744 -6.465 -10.227 1.00 65.38 73 THR A CA 1
ATOM 582 C C . THR A 1 73 ? -7.186 -7.926 -10.380 1.00 65.38 73 THR A C 1
ATOM 584 O O . THR A 1 73 ? -8.392 -8.204 -10.419 1.00 65.38 73 THR A O 1
ATOM 587 N N . SER A 1 74 ? -6.245 -8.877 -10.369 1.00 62.97 74 SER A N 1
ATOM 588 C CA . SER A 1 74 ? -6.476 -10.326 -10.454 1.00 62.97 74 SER A CA 1
ATOM 589 C C . SER A 1 74 ? -6.928 -10.917 -9.110 1.00 62.97 74 SER A C 1
ATOM 591 O O . SER A 1 74 ? -6.257 -11.685 -8.428 1.00 62.97 74 SER A O 1
ATOM 593 N N . SER A 1 75 ? -8.138 -10.555 -8.710 1.00 51.59 75 SER A N 1
ATOM 594 C CA . SER A 1 75 ? -8.743 -10.813 -7.398 1.00 51.59 75 SER A CA 1
ATOM 595 C C . SER A 1 75 ? -9.210 -12.270 -7.148 1.00 51.59 75 SER A C 1
ATOM 597 O O . SER A 1 75 ? -10.168 -12.483 -6.407 1.00 51.59 75 SER A O 1
ATOM 599 N N . SER A 1 76 ? -8.576 -13.304 -7.732 1.00 44.34 76 SER A N 1
ATOM 600 C CA . SER A 1 76 ? -9.184 -14.655 -7.780 1.00 44.34 76 SER A CA 1
ATOM 601 C C . SER A 1 76 ? -8.333 -15.882 -7.405 1.00 44.34 76 SER A C 1
ATOM 603 O O . SER A 1 76 ? -8.925 -16.963 -7.320 1.00 44.34 76 SER A O 1
ATOM 605 N N . VAL A 1 77 ? -7.013 -15.824 -7.178 1.00 44.44 77 VAL A N 1
ATOM 606 C CA . VAL A 1 77 ? -6.229 -17.070 -6.976 1.00 44.44 77 VAL A CA 1
ATOM 607 C C . VAL A 1 77 ? -5.295 -16.997 -5.758 1.00 44.44 77 VAL A C 1
ATOM 609 O O . VAL A 1 77 ? -4.641 -15.978 -5.561 1.00 44.44 77 VAL A O 1
ATOM 612 N N . PRO A 1 78 ? -5.212 -18.054 -4.916 1.00 43.06 78 PRO A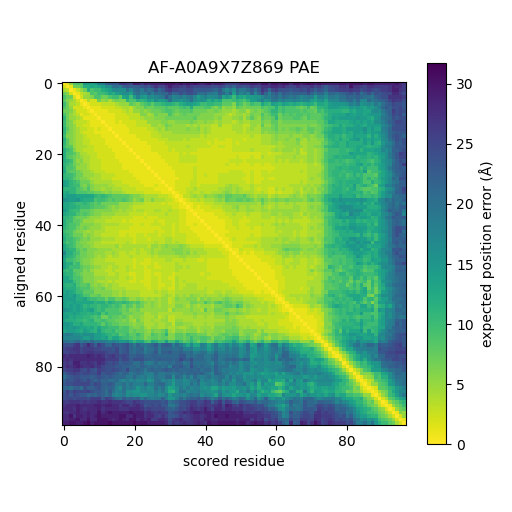 N 1
ATOM 613 C CA . PRO A 1 78 ? -4.270 -18.105 -3.803 1.00 43.06 78 PRO A CA 1
ATOM 614 C C . PRO A 1 78 ? -2.827 -18.006 -4.303 1.00 43.06 78 PRO A C 1
ATOM 616 O O . PRO A 1 78 ? -2.391 -18.807 -5.130 1.00 43.06 78 PRO A O 1
ATOM 619 N N . PHE A 1 79 ? -2.097 -17.038 -3.758 1.00 51.12 79 PHE A N 1
ATOM 620 C CA . PHE A 1 79 ? -0.699 -16.755 -4.053 1.00 51.12 79 PHE A CA 1
ATOM 621 C C . PHE A 1 79 ? 0.198 -17.997 -3.956 1.00 51.12 79 PHE A C 1
ATOM 623 O O . PHE A 1 79 ? 0.384 -18.572 -2.881 1.00 51.12 79 PHE A O 1
ATOM 630 N N . GLY A 1 80 ? 0.852 -18.343 -5.062 1.00 44.59 80 GLY A N 1
ATOM 631 C CA . GLY A 1 80 ? 2.126 -19.047 -5.024 1.00 44.59 80 GLY A CA 1
ATOM 632 C C . GLY A 1 80 ? 3.236 -18.013 -4.868 1.00 44.59 80 GLY A C 1
ATOM 633 O O . GLY A 1 80 ? 3.743 -17.526 -5.870 1.00 44.59 80 GLY A O 1
ATOM 634 N N . ILE A 1 81 ? 3.630 -17.680 -3.631 1.00 52.44 81 ILE A N 1
ATOM 635 C CA . ILE A 1 81 ? 4.730 -16.735 -3.287 1.00 52.44 81 ILE A CA 1
ATOM 636 C C . ILE A 1 81 ? 6.119 -17.305 -3.700 1.00 52.44 81 ILE A C 1
ATOM 638 O O . ILE A 1 81 ? 7.160 -16.993 -3.136 1.00 52.44 81 ILE A O 1
ATOM 642 N N . VAL A 1 82 ? 6.161 -18.203 -4.683 1.00 45.09 82 VAL A N 1
ATOM 643 C CA . VAL A 1 82 ? 7.345 -18.931 -5.138 1.00 45.09 82 VAL A CA 1
ATOM 644 C C . VAL A 1 82 ? 7.286 -19.091 -6.658 1.00 45.09 82 VAL A C 1
ATOM 646 O O . VAL A 1 82 ? 6.530 -19.905 -7.181 1.00 45.09 82 VAL A O 1
ATOM 649 N N . GLY A 1 83 ? 8.099 -18.305 -7.367 1.00 55.19 83 GLY A N 1
ATOM 650 C CA . GLY A 1 83 ? 8.267 -18.364 -8.821 1.0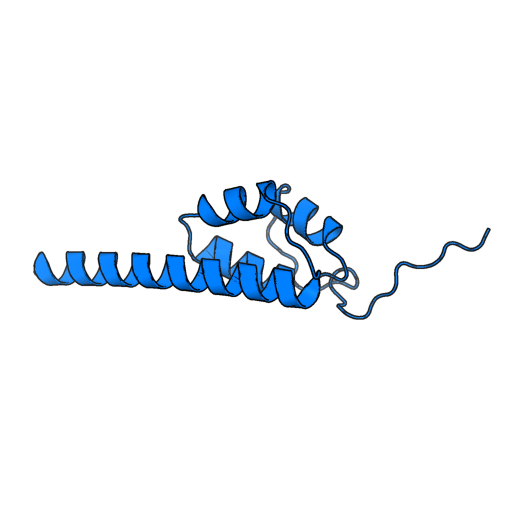0 55.19 83 GLY A CA 1
ATOM 651 C C . GLY A 1 83 ? 9.255 -17.306 -9.323 1.00 55.19 83 GLY A C 1
ATOM 652 O O . GLY A 1 83 ? 9.445 -16.281 -8.672 1.00 55.19 83 GLY A O 1
ATOM 653 N N . GLU A 1 84 ? 9.890 -17.543 -10.477 1.00 58.34 84 GLU A N 1
ATOM 654 C CA . GLU A 1 84 ? 10.882 -16.624 -11.076 1.00 58.34 84 GLU A CA 1
ATOM 655 C C . GLU A 1 84 ? 10.312 -15.224 -11.387 1.00 58.34 84 GLU A C 1
ATOM 657 O O . GLU A 1 84 ? 11.069 -14.257 -11.449 1.00 58.34 84 GLU A O 1
ATOM 662 N N . SER A 1 85 ? 8.983 -15.100 -11.499 1.00 55.62 85 SER A N 1
ATOM 663 C CA . SER A 1 85 ? 8.235 -13.848 -11.709 1.00 55.62 85 SER A CA 1
ATOM 664 C C . SER A 1 85 ? 8.311 -12.856 -10.539 1.00 55.62 85 SER A C 1
ATOM 666 O O . SER A 1 85 ? 8.003 -11.683 -10.711 1.00 55.62 85 SER A O 1
ATOM 668 N N . PHE A 1 86 ? 8.740 -13.309 -9.358 1.00 55.88 86 PHE A N 1
ATOM 669 C CA . PHE A 1 86 ? 8.890 -12.504 -8.140 1.00 55.88 86 PHE A CA 1
ATOM 670 C C . PHE A 1 86 ? 10.366 -12.255 -7.799 1.00 55.88 86 PHE A C 1
ATOM 672 O O . PHE A 1 86 ? 10.753 -12.188 -6.631 1.00 55.88 86 PHE A O 1
ATOM 679 N N . ASN A 1 87 ? 11.225 -12.181 -8.819 1.00 59.69 87 ASN A N 1
ATOM 680 C CA 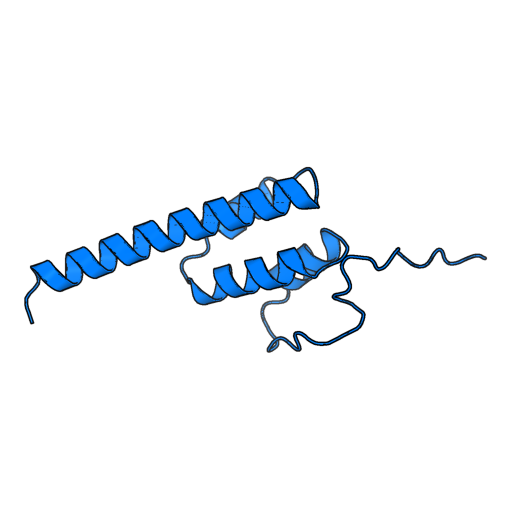. ASN A 1 87 ? 12.625 -11.838 -8.628 1.00 59.69 87 ASN A CA 1
ATOM 681 C C . ASN A 1 87 ? 12.818 -10.315 -8.757 1.00 59.69 87 ASN A C 1
ATOM 683 O O . ASN A 1 87 ? 12.777 -9.805 -9.882 1.00 59.69 87 ASN A O 1
ATOM 687 N N . PRO A 1 88 ? 13.135 -9.592 -7.665 1.00 58.59 88 PRO A N 1
ATOM 688 C CA . PRO A 1 88 ? 13.307 -8.137 -7.682 1.00 58.59 88 PRO A CA 1
ATOM 689 C C . PRO A 1 88 ? 14.522 -7.664 -8.503 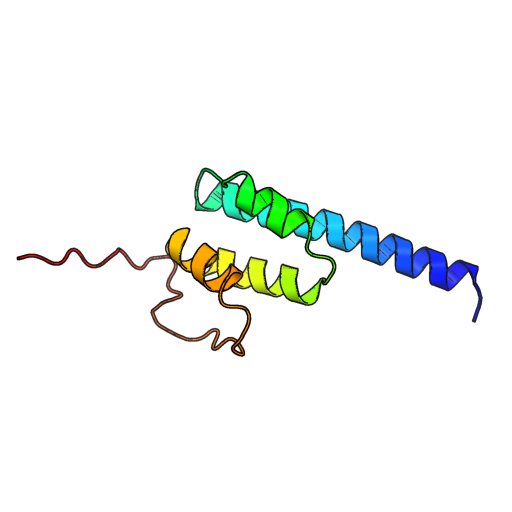1.00 58.59 88 PRO A C 1
ATOM 691 O O . PRO A 1 88 ? 14.716 -6.463 -8.664 1.00 58.59 88 PRO A O 1
ATOM 694 N N . ILE A 1 89 ? 15.352 -8.591 -8.999 1.00 62.81 89 ILE A N 1
ATOM 695 C CA . ILE A 1 89 ? 16.549 -8.337 -9.819 1.00 62.81 89 ILE A CA 1
ATOM 696 C C . ILE A 1 89 ? 16.323 -8.762 -11.284 1.00 62.81 89 ILE A C 1
ATOM 698 O O . ILE A 1 89 ? 17.173 -8.509 -12.140 1.00 62.81 89 ILE A O 1
ATOM 702 N N . SER A 1 90 ? 15.203 -9.423 -11.604 1.00 58.50 90 SER A N 1
ATOM 703 C CA . SER A 1 90 ? 14.955 -9.880 -12.973 1.00 58.50 90 SER A CA 1
ATOM 704 C C . SER A 1 90 ? 14.842 -8.681 -13.915 1.00 58.50 90 SER A C 1
ATOM 706 O O . SER A 1 90 ? 13.991 -7.810 -13.777 1.00 58.50 90 SER A O 1
ATOM 708 N N . THR A 1 91 ? 15.777 -8.599 -14.858 1.00 55.25 91 THR A N 1
ATOM 709 C CA . THR A 1 91 ? 15.706 -7.626 -15.946 1.00 55.25 91 THR A CA 1
ATOM 710 C C . THR A 1 91 ? 14.705 -8.150 -16.973 1.00 55.25 91 THR A C 1
ATOM 712 O O . THR A 1 91 ? 14.744 -9.349 -17.267 1.00 55.25 91 THR A O 1
ATOM 715 N N . PRO A 1 92 ? 13.824 -7.304 -17.545 1.00 55.03 92 PRO A N 1
ATOM 716 C CA . PRO A 1 92 ? 12.957 -7.741 -18.629 1.00 55.03 92 PRO A CA 1
ATOM 717 C C . PRO A 1 92 ? 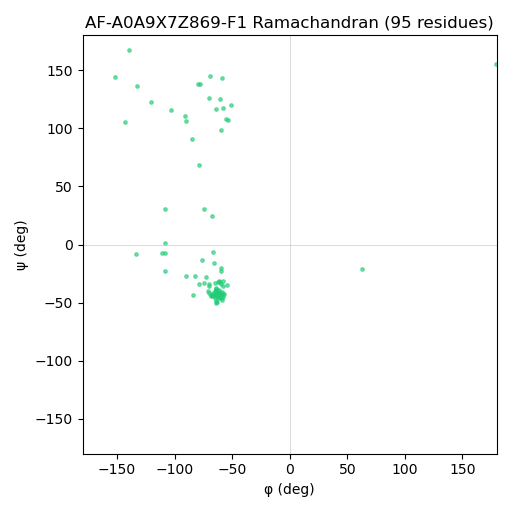13.860 -8.253 -19.746 1.00 55.03 92 PRO A C 1
ATOM 719 O O . PRO A 1 92 ? 14.715 -7.520 -20.256 1.00 55.03 92 PRO A O 1
ATOM 722 N N . ALA A 1 93 ? 13.733 -9.543 -20.059 1.00 49.62 93 ALA A N 1
ATOM 723 C CA . ALA A 1 93 ? 14.542 -10.191 -21.071 1.00 49.62 93 ALA A CA 1
ATOM 724 C C . ALA A 1 93 ? 14.383 -9.403 -22.375 1.00 49.62 93 ALA A C 1
ATOM 726 O O . ALA A 1 93 ? 13.323 -9.419 -23.001 1.00 49.62 93 ALA A O 1
ATOM 727 N N . LYS A 1 94 ? 15.434 -8.678 -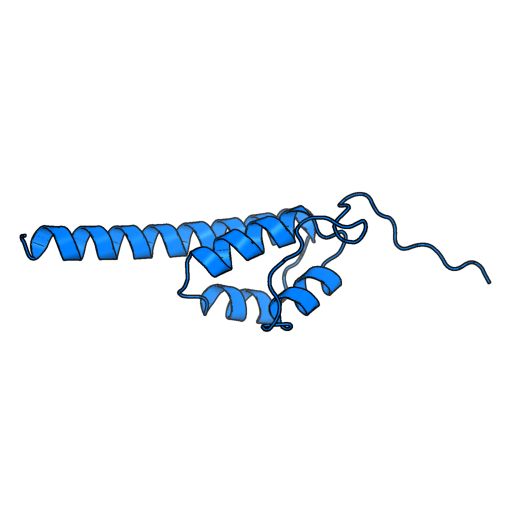22.775 1.00 46.69 94 LYS A N 1
ATOM 728 C CA . LYS A 1 94 ? 15.515 -8.073 -24.102 1.00 46.69 94 LYS A CA 1
ATOM 729 C C . LYS A 1 94 ? 15.432 -9.208 -25.117 1.00 46.69 94 LYS A C 1
ATOM 731 O O . LYS A 1 94 ? 16.433 -9.866 -25.400 1.00 46.69 94 LYS A O 1
ATOM 736 N N . GLY A 1 95 ? 14.236 -9.421 -25.660 1.00 47.66 95 GLY A N 1
ATOM 737 C CA . GLY A 1 95 ? 14.041 -10.156 -26.898 1.00 47.66 95 GLY A CA 1
ATOM 738 C C . GLY A 1 95 ? 14.922 -9.504 -27.953 1.00 47.66 95 GLY A C 1
ATOM 739 O O . GLY A 1 95 ? 14.682 -8.370 -28.362 1.00 47.66 95 GLY A O 1
ATOM 740 N N . THR A 1 96 ? 16.004 -10.186 -28.309 1.00 45.41 96 THR A N 1
ATOM 741 C CA . THR A 1 96 ? 16.846 -9.786 -29.430 1.00 45.41 96 THR A CA 1
ATOM 742 C C . THR A 1 96 ? 16.256 -10.502 -30.635 1.00 45.41 96 THR A C 1
ATOM 744 O O . THR A 1 96 ? 16.335 -11.728 -30.710 1.00 45.41 96 THR A O 1
ATOM 747 N N . CYS A 1 97 ? 15.581 -9.748 -31.501 1.00 43.78 97 CYS A N 1
ATOM 748 C CA . CYS A 1 97 ? 15.392 -10.146 -32.892 1.00 43.78 97 CYS A CA 1
ATOM 749 C C . CYS A 1 97 ? 16.704 -9.931 -33.649 1.00 43.78 97 CYS A C 1
ATOM 751 O O . CYS A 1 97 ? 17.398 -8.934 -33.329 1.00 43.78 97 CYS A O 1
#

Sequence (97 aa):
MDIQNQEYEENFRKAALEIDKSDLLAILEMRFQSVPCEMISHIQSITEGATLERLILVAANVPDFESLYDELTSSSVPFGIVGESFNPISTPAKGTC

Secondary structure (DSSP, 8-state):
--HHHHHHHHHHHHHHHHHHHHHHHHHHHHHHS---HHHHHHHHH---HHHHHHHHHHHHH-SSHHHHHHHHH-TTS-----SGGG-TTPPP-----

Solvent-accessible surface area (backbone atoms only — not comparable to full-atom values): 5989 Å² total; per-residue (Å²): 136,59,72,74,60,54,55,49,53,52,51,50,52,53,52,50,47,54,49,53,49,52,51,41,51,51,51,43,34,72,75,62,73,59,72,60,71,68,56,54,53,53,57,68,68,59,86,52,60,73,59,53,57,51,47,44,54,46,68,66,24,37,53,50,70,64,66,48,52,52,54,71,68,56,82,78,70,88,80,71,97,70,59,83,78,48,33,63,78,59,68,82,80,78,80,80,127

pLDDT: mean 74.73, std 14.6, range [43.06, 90.75]

Radius of gyration: 16.63 Å; Cα contacts (8 Å, |Δi|>4): 53; chains: 1; bounding box: 35×27×62 Å